Protein AF-A0A924RNE9-F1 (afdb_monomer_lite)

Radius of gyration: 14.98 Å; chains: 1; bounding box: 32×21×42 Å

pLDDT: mean 86.2, std 9.98, range [55.38, 95.5]

Structure (mmCIF, N/CA/C/O backbone):
data_AF-A0A924RNE9-F1
#
_entry.id   AF-A0A924RNE9-F1
#
loop_
_atom_site.group_PDB
_atom_site.id
_atom_site.type_symbol
_atom_site.label_atom_id
_atom_site.label_alt_id
_atom_site.label_comp_id
_atom_site.label_asym_id
_atom_site.label_entity_id
_atom_site.label_seq_id
_atom_site.pdbx_PDB_ins_code
_atom_site.Cartn_x
_atom_site.Cartn_y
_atom_site.Cartn_z
_atom_site.occupancy
_atom_site.B_iso_or_equiv
_atom_site.auth_seq_id
_atom_site.auth_comp_id
_atom_site.auth_asym_id
_atom_site.auth_atom_id
_atom_site.pdbx_PDB_model_num
ATOM 1 N N . MET A 1 1 ? 17.267 -7.448 -3.311 1.00 62.56 1 MET A N 1
ATOM 2 C CA . MET A 1 1 ? 16.293 -7.009 -2.287 1.00 62.56 1 MET A CA 1
ATOM 3 C C . MET A 1 1 ? 15.143 -7.998 -2.290 1.00 62.56 1 MET A C 1
ATOM 5 O O . MET A 1 1 ? 14.721 -8.375 -3.375 1.00 62.56 1 MET A O 1
ATOM 9 N N . SER A 1 2 ? 14.688 -8.460 -1.127 1.00 83.50 2 SER A N 1
ATOM 10 C CA . SER A 1 2 ? 13.485 -9.295 -1.015 1.00 83.50 2 SER A CA 1
ATOM 11 C C . SER A 1 2 ? 12.220 -8.462 -1.241 1.00 83.50 2 SER A C 1
ATOM 13 O O . SER A 1 2 ? 12.240 -7.246 -1.041 1.00 83.50 2 SER A O 1
ATOM 15 N N . ALA A 1 3 ? 11.129 -9.108 -1.657 1.00 90.38 3 ALA A N 1
ATOM 16 C CA . ALA A 1 3 ? 9.826 -8.457 -1.755 1.00 90.38 3 ALA A CA 1
ATOM 17 C C . ALA A 1 3 ? 9.347 -7.976 -0.366 1.00 90.38 3 ALA A C 1
ATOM 19 O O . ALA A 1 3 ? 9.612 -8.657 0.633 1.00 90.38 3 ALA A O 1
ATOM 20 N N . PRO A 1 4 ? 8.666 -6.820 -0.272 1.00 92.56 4 PRO A N 1
ATOM 21 C CA . PRO A 1 4 ? 7.998 -6.403 0.954 1.00 92.56 4 PRO A CA 1
ATOM 22 C C . PRO A 1 4 ? 6.754 -7.272 1.227 1.00 92.56 4 PRO A C 1
ATOM 24 O O . PRO A 1 4 ? 6.283 -7.979 0.333 1.00 92.56 4 PRO A O 1
ATOM 27 N N . PRO A 1 5 ? 6.182 -7.205 2.442 1.00 93.69 5 PRO A N 1
ATOM 28 C CA . PRO A 1 5 ? 4.853 -7.750 2.710 1.00 93.69 5 PRO A CA 1
ATOM 29 C C . PRO A 1 5 ? 3.799 -7.163 1.761 1.00 93.69 5 PRO A C 1
ATOM 31 O O . PRO A 1 5 ? 3.902 -6.002 1.367 1.00 93.69 5 PRO A O 1
ATOM 34 N N . LEU A 1 6 ? 2.758 -7.941 1.444 1.00 92.88 6 LEU A N 1
ATOM 35 C CA . LEU A 1 6 ? 1.660 -7.491 0.573 1.00 92.88 6 LEU A CA 1
ATOM 36 C C . LEU A 1 6 ? 0.867 -6.324 1.175 1.00 92.88 6 LEU A C 1
ATOM 38 O O . LEU A 1 6 ? 0.361 -5.474 0.448 1.00 92.88 6 LEU A O 1
ATOM 42 N N . PHE A 1 7 ? 0.755 -6.289 2.501 1.00 93.12 7 PHE A N 1
ATOM 43 C CA . PHE A 1 7 ? 0.106 -5.220 3.246 1.00 93.12 7 PHE A CA 1
ATOM 44 C C . PHE A 1 7 ? 0.704 -5.107 4.648 1.00 93.12 7 PHE A C 1
ATOM 46 O O . PHE A 1 7 ? 1.337 -6.035 5.159 1.00 93.12 7 PHE A O 1
ATOM 53 N N . TRP A 1 8 ? 0.453 -3.966 5.283 1.00 91.06 8 TRP A N 1
ATOM 54 C CA . TRP A 1 8 ? 0.738 -3.737 6.693 1.00 91.06 8 TRP A CA 1
ATOM 55 C C . TRP A 1 8 ? -0.572 -3.538 7.441 1.00 91.06 8 TRP A C 1
ATOM 57 O O . TRP A 1 8 ? -1.445 -2.803 6.982 1.00 91.06 8 TRP A O 1
ATOM 67 N N . VAL A 1 9 ? -0.690 -4.175 8.603 1.00 90.56 9 VAL A N 1
ATOM 68 C CA . VAL A 1 9 ? -1.798 -3.944 9.532 1.00 90.56 9 VAL A CA 1
ATOM 69 C C . VAL A 1 9 ? -1.303 -3.022 10.633 1.00 90.56 9 VAL A C 1
ATOM 71 O O . VAL A 1 9 ? -0.236 -3.239 11.210 1.00 90.56 9 VAL A O 1
ATOM 74 N N . HIS A 1 10 ? -2.078 -1.983 10.912 1.00 85.88 10 HIS A N 1
ATOM 75 C CA . HIS A 1 10 ? -1.820 -1.059 12.003 1.00 85.88 10 HIS A CA 1
ATOM 76 C C . HIS A 1 10 ? -3.016 -1.079 12.943 1.00 85.88 10 HIS A C 1
ATOM 78 O O . HIS A 1 10 ? -4.116 -0.711 12.543 1.00 85.88 10 HIS A O 1
ATOM 84 N N . SER A 1 11 ? -2.793 -1.521 14.176 1.00 85.62 11 SER A N 1
ATOM 85 C CA . SER A 1 11 ? -3.804 -1.466 15.229 1.00 85.62 11 SER A CA 1
ATOM 86 C C . SER A 1 11 ? -3.943 -0.042 15.763 1.00 85.62 11 SER A C 1
ATOM 88 O O . SER A 1 11 ? -2.957 0.702 15.817 1.00 85.62 11 SER A O 1
ATOM 90 N N . ALA A 1 12 ? -5.158 0.322 16.171 1.00 82.25 12 ALA A N 1
ATOM 91 C CA . ALA A 1 12 ? -5.419 1.576 16.866 1.00 82.25 12 ALA A CA 1
ATOM 92 C C . ALA A 1 12 ? -4.608 1.659 18.172 1.00 82.25 12 ALA A C 1
ATOM 94 O O . ALA A 1 12 ? -4.340 0.640 18.815 1.00 82.25 12 ALA A O 1
ATOM 95 N N . ARG A 1 13 ? -4.196 2.876 18.547 1.00 81.06 13 ARG A N 1
ATOM 96 C CA . ARG A 1 13 ? -3.535 3.152 19.836 1.00 81.06 13 ARG A CA 1
ATOM 97 C C . ARG A 1 13 ? -4.500 3.767 20.848 1.00 81.06 13 ARG A C 1
ATOM 99 O O . ARG A 1 13 ? -4.319 3.573 22.047 1.00 81.06 13 ARG A O 1
ATOM 106 N N . ALA A 1 14 ? -5.508 4.482 20.357 1.00 76.75 14 ALA A N 1
ATOM 107 C CA . ALA A 1 14 ? -6.630 5.016 21.119 1.00 76.75 14 ALA A CA 1
ATOM 108 C C . ALA A 1 14 ? -7.756 3.968 21.297 1.00 76.75 14 ALA A C 1
ATOM 110 O O . ALA A 1 14 ? -7.708 2.908 20.663 1.00 76.75 14 ALA A O 1
ATOM 111 N N . PRO A 1 15 ? -8.768 4.233 22.152 1.00 79.12 15 PRO A N 1
ATOM 112 C CA . PRO A 1 15 ? -9.918 3.349 22.323 1.00 79.12 15 PRO A CA 1
ATOM 113 C C . PRO A 1 15 ? -10.571 2.986 20.988 1.00 79.12 15 PRO A C 1
ATOM 115 O O . PRO A 1 15 ? -10.776 3.840 20.126 1.00 79.12 15 PRO A O 1
ATOM 118 N N . GLU A 1 16 ? -10.890 1.705 20.834 1.00 73.25 16 GLU A N 1
ATOM 119 C CA . GLU A 1 16 ? -11.354 1.131 19.576 1.00 73.25 16 GLU A CA 1
ATOM 120 C C . GLU A 1 16 ? -12.731 1.700 19.193 1.00 73.25 16 GLU A C 1
ATOM 122 O O . GLU A 1 16 ? -13.763 1.353 19.767 1.00 73.25 16 GLU A O 1
ATOM 127 N N . ILE A 1 17 ? -12.739 2.612 18.219 1.00 76.94 17 ILE A N 1
ATOM 128 C CA . ILE A 1 17 ? -13.942 2.994 17.476 1.00 76.94 17 ILE A CA 1
ATOM 129 C C . ILE A 1 17 ? -14.140 1.991 16.328 1.00 76.94 17 ILE A C 1
ATOM 131 O O . ILE A 1 17 ? -13.146 1.493 15.796 1.00 76.94 17 ILE A O 1
ATOM 135 N N . PRO A 1 18 ? -15.380 1.681 15.897 1.00 86.56 18 PRO A N 1
ATOM 136 C CA . PRO A 1 18 ? -15.650 0.673 14.867 1.00 86.56 18 PRO A CA 1
ATOM 137 C C . PRO A 1 18 ? -15.342 1.203 13.454 1.00 86.56 18 PRO A C 1
ATOM 139 O O . PRO A 1 18 ? -16.195 1.210 12.568 1.00 86.56 18 PRO A O 1
ATOM 142 N N . VAL A 1 19 ? -14.123 1.698 13.249 1.00 84.88 19 VAL A N 1
ATOM 143 C CA . VAL A 1 19 ? -13.640 2.255 11.989 1.00 84.88 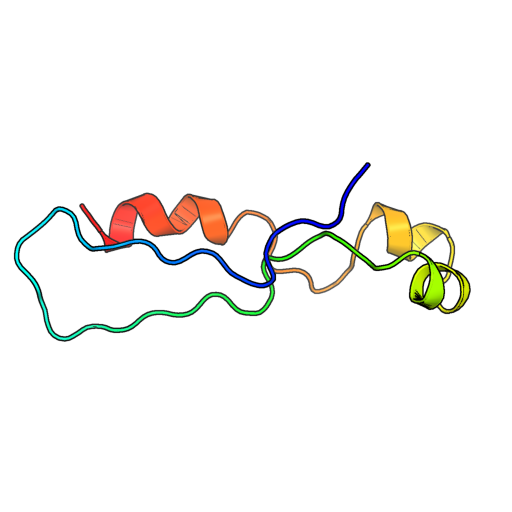19 VAL A CA 1
ATOM 144 C C . VAL A 1 19 ? -12.576 1.331 11.422 1.00 84.88 19 VAL A C 1
ATOM 146 O O . VAL A 1 19 ? -11.535 1.099 12.030 1.00 84.88 19 VAL A O 1
ATOM 149 N N . LEU A 1 20 ? -12.826 0.851 10.207 1.00 87.44 20 LEU A N 1
ATOM 150 C CA . LEU A 1 20 ? -11.837 0.170 9.386 1.00 87.44 20 LEU A CA 1
ATOM 151 C C . LEU A 1 20 ? -11.481 1.073 8.207 1.00 87.44 20 LEU A C 1
ATOM 153 O O . LEU A 1 20 ? -12.335 1.391 7.381 1.00 87.44 20 LEU A O 1
ATOM 157 N N . ALA A 1 21 ? -10.213 1.468 8.121 1.00 87.06 21 ALA A N 1
ATOM 158 C CA . ALA A 1 21 ? -9.687 2.260 7.017 1.00 87.06 21 ALA A CA 1
ATOM 159 C C . ALA A 1 21 ? -8.694 1.437 6.189 1.00 87.06 21 ALA A C 1
ATOM 161 O O . ALA A 1 21 ? -7.919 0.647 6.726 1.00 87.06 21 ALA A O 1
ATOM 162 N N . THR A 1 22 ? -8.693 1.647 4.872 1.00 90.94 22 THR A N 1
ATOM 163 C CA . THR A 1 22 ? -7.753 0.999 3.947 1.00 90.94 22 THR A CA 1
ATOM 164 C C . THR A 1 22 ? -7.112 2.040 3.033 1.00 90.94 22 THR A C 1
ATOM 166 O O . THR A 1 22 ? -7.745 3.032 2.679 1.00 90.94 22 THR A O 1
ATOM 169 N N . ILE A 1 23 ? -5.841 1.833 2.669 1.00 91.38 23 ILE A N 1
ATOM 170 C CA . ILE A 1 23 ? -5.087 2.709 1.754 1.00 91.38 23 ILE A CA 1
ATOM 171 C C . ILE A 1 23 ? -4.464 1.842 0.643 1.00 91.38 23 ILE A C 1
ATOM 173 O O . ILE A 1 23 ? -3.259 1.563 0.670 1.00 91.38 23 ILE A O 1
ATOM 177 N N . PRO A 1 24 ? -5.279 1.359 -0.312 1.00 91.31 24 PRO A N 1
ATOM 178 C CA . PRO A 1 24 ? -4.874 0.300 -1.236 1.00 91.31 24 PRO A CA 1
ATOM 179 C C . PRO A 1 24 ? -3.835 0.741 -2.279 1.00 91.31 24 PRO A C 1
ATOM 181 O O . PRO A 1 24 ? -3.065 -0.092 -2.746 1.00 91.31 24 PRO A O 1
ATOM 184 N N . HIS A 1 25 ? -3.759 2.030 -2.630 1.00 92.19 25 HIS A N 1
ATOM 185 C CA . HIS A 1 25 ? -2.891 2.518 -3.714 1.00 92.19 25 HIS A CA 1
ATOM 186 C C . HIS A 1 25 ? -1.596 3.192 -3.232 1.00 92.19 25 HIS A C 1
ATOM 188 O O . HIS A 1 25 ? -0.967 3.935 -3.983 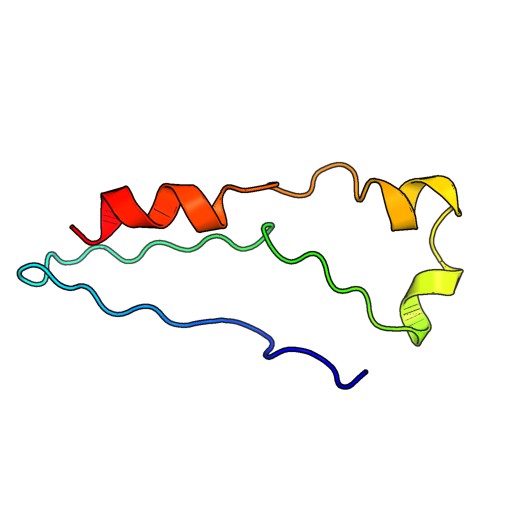1.00 92.19 25 HIS A O 1
ATOM 194 N N . SER A 1 26 ? -1.177 2.944 -1.986 1.00 91.75 26 SER A N 1
ATOM 195 C CA . SER A 1 26 ? 0.040 3.551 -1.411 1.00 91.75 26 SER A CA 1
ATOM 196 C C . SER A 1 26 ? 1.322 2.726 -1.594 1.00 91.75 26 SER A C 1
ATOM 198 O O . SER A 1 26 ? 2.409 3.186 -1.238 1.00 91.75 26 SER A O 1
ATOM 200 N N . GLY A 1 27 ? 1.217 1.508 -2.133 1.00 91.50 27 GLY A N 1
ATOM 201 C CA . GLY A 1 27 ? 2.363 0.640 -2.401 1.00 91.50 27 GLY A CA 1
ATOM 202 C C . GLY A 1 27 ? 3.198 1.129 -3.587 1.00 91.50 27 GLY A C 1
ATOM 203 O O . GLY A 1 27 ? 2.657 1.532 -4.612 1.00 91.50 27 GLY A O 1
ATOM 204 N N . THR A 1 28 ? 4.526 1.070 -3.458 1.00 92.31 28 THR A N 1
ATOM 205 C CA . THR A 1 28 ? 5.475 1.551 -4.485 1.00 92.31 28 THR A CA 1
ATOM 206 C C . THR A 1 28 ? 6.387 0.459 -5.041 1.00 92.31 28 THR A C 1
ATOM 208 O O . THR A 1 28 ? 7.213 0.719 -5.913 1.00 92.31 28 THR A O 1
ATOM 211 N N . TRP A 1 29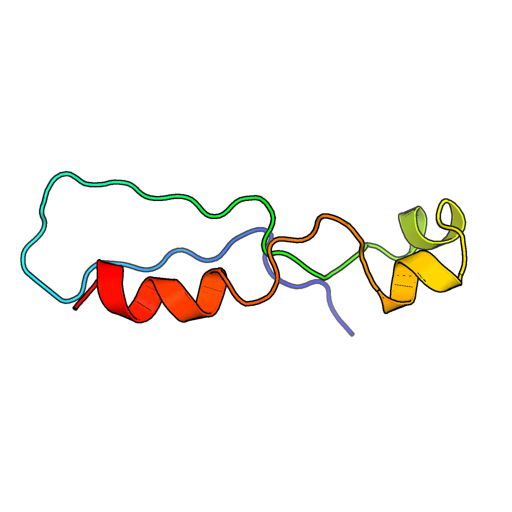 ? 6.273 -0.769 -4.536 1.00 93.62 29 TRP A N 1
ATOM 212 C CA . TRP A 1 29 ? 7.092 -1.884 -4.992 1.00 93.62 29 TRP A CA 1
ATOM 213 C C . TRP A 1 29 ? 6.426 -2.599 -6.168 1.00 93.62 29 TRP A C 1
ATOM 215 O O . TRP A 1 29 ? 5.284 -3.039 -6.059 1.00 93.62 29 TRP A O 1
ATOM 225 N N . ILE A 1 30 ? 7.158 -2.726 -7.278 1.00 93.12 30 ILE A N 1
ATOM 226 C CA . ILE A 1 30 ? 6.720 -3.427 -8.489 1.00 93.12 30 ILE A CA 1
ATOM 227 C C . ILE A 1 30 ? 7.577 -4.695 -8.660 1.00 93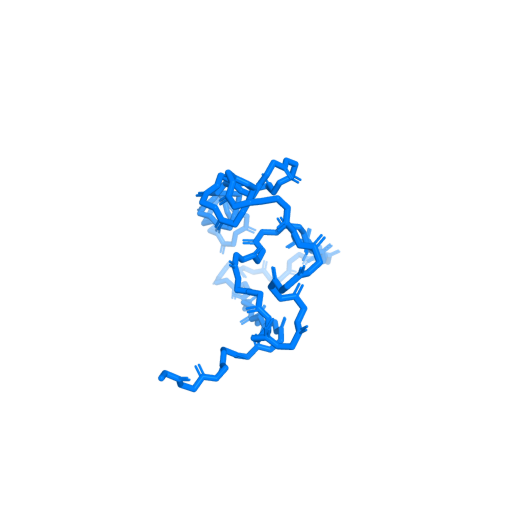.12 30 ILE A C 1
ATOM 229 O O . ILE A 1 30 ? 8.806 -4.561 -8.773 1.00 93.12 30 ILE A O 1
ATOM 233 N N . PRO A 1 31 ? 6.974 -5.902 -8.704 1.00 93.25 31 PRO A N 1
ATOM 234 C CA . PRO A 1 31 ? 7.703 -7.142 -8.967 1.00 93.25 31 PRO A CA 1
ATOM 235 C C . PRO A 1 31 ? 8.486 -7.072 -10.281 1.00 93.25 31 PRO A C 1
ATOM 237 O O . PRO A 1 31 ? 8.029 -6.461 -11.251 1.00 93.25 3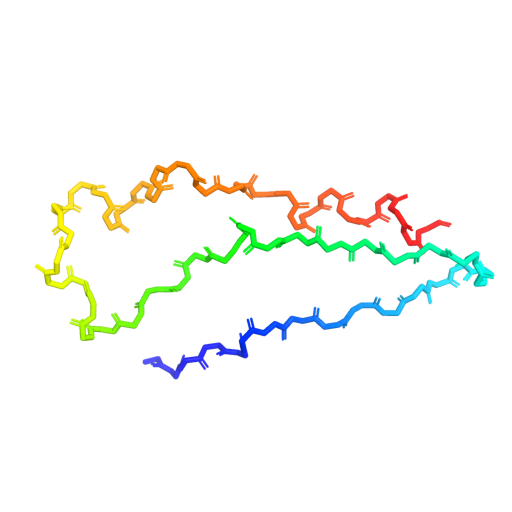1 PRO A O 1
ATOM 240 N N . LEU A 1 32 ? 9.676 -7.676 -10.310 1.00 93.25 32 LEU A N 1
ATOM 241 C CA . LEU A 1 32 ? 10.627 -7.542 -11.419 1.00 93.25 32 LEU A CA 1
ATOM 242 C C . LEU A 1 32 ? 10.029 -8.011 -12.750 1.00 93.25 32 LEU A C 1
ATOM 244 O O . LEU A 1 32 ? 10.214 -7.358 -13.776 1.00 93.25 32 LEU A O 1
ATOM 248 N N . GLU A 1 33 ? 9.270 -9.102 -12.709 1.00 94.62 33 GLU A N 1
ATOM 249 C CA . GLU A 1 33 ? 8.552 -9.677 -13.840 1.00 94.62 33 GLU A CA 1
ATOM 250 C C . GLU A 1 33 ? 7.603 -8.672 -14.506 1.00 94.62 33 GLU A C 1
ATOM 252 O O . GLU A 1 33 ? 7.468 -8.681 -15.727 1.00 94.62 33 GLU A O 1
AT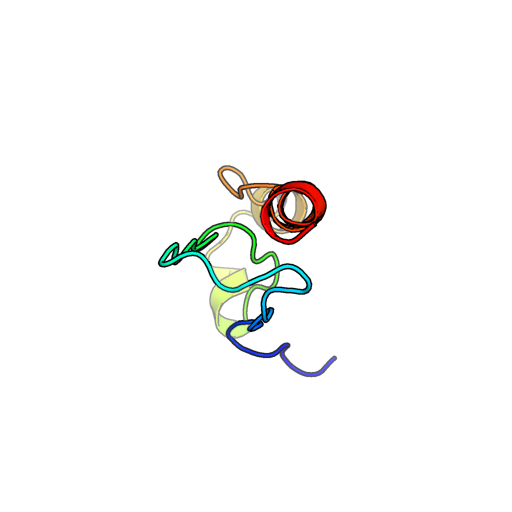OM 257 N N . PHE A 1 34 ? 7.030 -7.736 -13.740 1.00 93.88 34 PHE A N 1
ATOM 258 C CA . PHE A 1 34 ? 6.109 -6.741 -14.277 1.00 93.88 34 PHE A CA 1
ATOM 259 C C . PHE A 1 34 ? 6.789 -5.460 -14.751 1.00 93.88 34 PHE A C 1
ATOM 261 O O . PHE A 1 34 ? 6.190 -4.715 -15.526 1.00 93.88 34 PHE A O 1
ATOM 268 N N . GLN A 1 35 ? 8.032 -5.187 -14.342 1.00 94.81 35 GLN A N 1
ATOM 269 C CA . GLN A 1 35 ? 8.703 -3.925 -14.677 1.00 94.81 35 GLN A CA 1
ATOM 270 C C . GLN A 1 35 ? 8.895 -3.743 -16.188 1.00 94.81 35 GLN A C 1
ATOM 272 O O . GLN A 1 35 ? 8.856 -2.619 -16.684 1.00 94.81 35 GLN A O 1
ATOM 277 N N . THR A 1 36 ? 9.035 -4.841 -16.933 1.00 95.50 36 THR A N 1
ATOM 278 C CA . THR A 1 36 ? 9.196 -4.823 -18.397 1.00 95.50 36 THR A CA 1
ATOM 279 C C . THR A 1 36 ? 7.958 -4.319 -19.147 1.00 95.50 36 THR A C 1
ATOM 281 O O . THR A 1 36 ? 8.076 -3.885 -20.291 1.00 95.50 36 THR A O 1
ATOM 284 N N . HIS A 1 37 ? 6.784 -4.304 -18.506 1.00 95.12 37 HIS A N 1
ATOM 285 C CA . HIS A 1 37 ? 5.543 -3.786 -19.090 1.00 95.12 37 HIS A CA 1
ATOM 286 C C . HIS A 1 37 ? 5.385 -2.265 -18.943 1.00 95.12 37 HIS A C 1
ATOM 288 O O . HIS A 1 37 ? 4.438 -1.687 -19.477 1.00 95.12 37 HIS A O 1
ATOM 294 N N . PHE A 1 38 ? 6.293 -1.597 -18.228 1.00 94.38 38 PHE A N 1
ATOM 295 C CA . PHE A 1 38 ? 6.225 -0.161 -17.987 1.00 94.38 38 PHE A CA 1
ATOM 296 C C . PHE A 1 38 ? 7.139 0.603 -18.942 1.00 94.38 38 PHE A C 1
ATOM 298 O O . PHE A 1 38 ? 8.279 0.219 -19.200 1.00 94.38 38 PHE A O 1
ATOM 305 N N . ALA A 1 39 ? 6.687 1.780 -19.382 1.00 95.06 39 ALA A N 1
ATOM 306 C CA . ALA A 1 39 ? 7.612 2.759 -19.936 1.00 95.06 39 ALA A CA 1
ATOM 307 C C . ALA A 1 39 ? 8.635 3.155 -18.848 1.00 95.06 39 ALA A C 1
ATOM 309 O O . ALA A 1 39 ? 8.217 3.428 -17.717 1.00 95.06 39 ALA A O 1
ATOM 310 N N . PRO A 1 40 ? 9.942 3.290 -19.157 1.00 92.62 40 PRO A N 1
ATOM 311 C CA . PRO A 1 40 ? 10.977 3.530 -18.144 1.00 92.62 40 PRO A CA 1
ATOM 312 C C . PRO A 1 40 ? 10.712 4.727 -17.222 1.00 92.62 40 PRO A C 1
ATOM 314 O O . PRO A 1 40 ? 11.070 4.708 -16.046 1.00 92.62 40 PRO A O 1
ATOM 317 N N . LYS A 1 41 ? 10.048 5.772 -17.735 1.00 94.62 41 LYS A N 1
ATOM 318 C CA . LYS A 1 41 ? 9.656 6.945 -16.941 1.00 94.62 41 LYS A CA 1
ATOM 319 C C . LYS A 1 41 ? 8.661 6.605 -15.825 1.00 94.62 41 LYS A C 1
ATOM 321 O O . LYS A 1 41 ? 8.762 7.165 -14.741 1.00 94.62 41 LYS A O 1
ATOM 326 N N . PHE A 1 42 ? 7.747 5.663 -16.052 1.00 94.88 42 PHE A N 1
ATOM 327 C CA . PHE A 1 42 ? 6.693 5.325 -15.097 1.00 94.88 42 PHE A CA 1
ATOM 328 C C . PHE A 1 42 ? 7.178 4.445 -13.951 1.00 94.88 42 PHE A C 1
ATOM 330 O O . PHE A 1 42 ? 6.647 4.577 -12.858 1.00 94.88 42 PHE A O 1
ATOM 337 N N . LEU A 1 43 ? 8.237 3.651 -14.141 1.00 93.19 43 LEU A N 1
ATOM 338 C CA . LEU A 1 43 ? 8.888 2.940 -13.031 1.00 93.19 43 LEU A CA 1
ATOM 339 C C . LEU A 1 43 ? 9.497 3.891 -11.995 1.00 93.19 43 LEU A C 1
ATOM 341 O O . LEU A 1 43 ? 9.624 3.532 -10.830 1.00 93.19 43 LEU A O 1
ATOM 345 N N . LYS A 1 44 ? 9.878 5.104 -12.415 1.00 90.06 44 LYS A N 1
ATOM 346 C CA . LYS A 1 44 ? 10.463 6.115 -11.525 1.00 90.06 44 LYS A CA 1
ATOM 347 C C . LYS A 1 44 ? 9.411 6.977 -10.840 1.00 90.06 44 LYS A C 1
ATOM 349 O O . LYS A 1 44 ? 9.621 7.395 -9.709 1.00 90.06 44 LYS A O 1
ATOM 354 N N . THR A 1 45 ? 8.317 7.283 -11.535 1.00 92.81 45 THR A N 1
ATOM 355 C CA . THR A 1 45 ? 7.318 8.246 -11.052 1.00 92.81 45 THR A CA 1
ATOM 356 C C . THR A 1 45 ? 6.085 7.597 -10.440 1.00 92.81 45 THR A C 1
ATOM 358 O O . THR A 1 45 ? 5.403 8.270 -9.679 1.00 92.81 45 THR A O 1
ATOM 361 N N . LEU A 1 46 ? 5.774 6.347 -10.817 1.00 93.50 46 LEU A N 1
ATOM 362 C CA . LEU A 1 46 ? 4.554 5.603 -10.471 1.00 93.50 46 LEU A CA 1
ATOM 363 C C . LEU A 1 46 ? 3.319 6.527 -10.468 1.00 93.50 46 LEU A C 1
ATOM 365 O O . LEU A 1 46 ? 2.824 6.927 -9.410 1.00 93.50 46 LEU A O 1
ATOM 369 N N . PRO A 1 47 ? 2.878 6.986 -11.656 1.00 91.38 47 PRO A N 1
ATOM 370 C CA . PRO A 1 47 ? 1.751 7.906 -11.736 1.00 91.38 47 PRO A CA 1
ATOM 371 C C . PRO A 1 47 ? 0.494 7.240 -11.164 1.00 91.38 47 PRO A C 1
ATOM 373 O O . PRO A 1 47 ? 0.307 6.036 -11.319 1.00 91.38 47 PRO A O 1
ATOM 376 N N . ASN A 1 48 ? -0.376 8.037 -10.542 1.00 89.81 48 ASN A N 1
ATOM 377 C CA . ASN A 1 48 ? -1.605 7.585 -9.871 1.00 89.81 48 ASN A CA 1
ATOM 378 C C . ASN A 1 48 ? -1.392 6.739 -8.600 1.00 89.81 48 ASN A C 1
ATOM 380 O O . ASN A 1 48 ? -2.361 6.218 -8.056 1.00 89.81 48 ASN A O 1
ATOM 384 N N . THR A 1 49 ? -0.158 6.609 -8.106 1.00 93.25 49 THR A N 1
ATOM 385 C CA . THR A 1 49 ? 0.093 6.121 -6.745 1.00 93.25 49 THR A CA 1
ATOM 386 C C . THR A 1 49 ? -0.324 7.189 -5.735 1.00 93.25 49 THR A C 1
ATOM 388 O O . THR A 1 49 ? 0.014 8.366 -5.890 1.00 93.25 49 THR A O 1
ATOM 391 N N . ASP A 1 50 ? -0.990 6.769 -4.660 1.00 92.31 50 ASP A N 1
ATOM 392 C CA . ASP A 1 50 ? -1.362 7.625 -3.530 1.00 92.31 50 ASP A CA 1
ATOM 393 C C . ASP A 1 50 ? -0.131 7.880 -2.651 1.00 92.31 50 ASP A C 1
ATOM 395 O O . ASP A 1 50 ? 0.028 7.360 -1.537 1.00 92.31 50 ASP A O 1
ATOM 399 N N . TRP A 1 51 ? 0.800 8.658 -3.199 1.00 88.25 51 TRP A N 1
ATOM 400 C CA . TRP A 1 51 ? 2.074 8.958 -2.569 1.00 88.25 51 TRP A CA 1
ATOM 401 C C . TRP A 1 51 ? 1.867 9.589 -1.195 1.00 88.25 51 TRP A C 1
ATOM 403 O O . TRP A 1 51 ? 1.110 10.540 -1.022 1.00 88.25 51 TRP A O 1
ATOM 413 N N . HIS A 1 52 ? 2.592 9.062 -0.209 1.00 85.56 52 HIS A N 1
ATOM 414 C CA . HIS A 1 52 ? 2.625 9.568 1.166 1.00 85.56 52 HIS A CA 1
ATOM 415 C C . HIS A 1 52 ? 1.308 9.471 1.947 1.00 85.56 52 HIS A C 1
ATOM 417 O O . HIS A 1 52 ? 1.305 9.819 3.128 1.00 85.56 52 HIS A O 1
ATOM 423 N N . LEU A 1 53 ? 0.226 8.939 1.367 1.00 84.38 53 LEU A N 1
ATOM 424 C CA . LEU A 1 53 ? -1.046 8.780 2.077 1.00 84.38 53 LEU A CA 1
ATOM 425 C C . LEU A 1 53 ? -0.909 7.828 3.270 1.00 84.38 53 LEU A C 1
ATOM 427 O O . LEU A 1 53 ? -1.517 8.029 4.318 1.00 84.38 53 LEU A O 1
ATOM 431 N N . ASN A 1 54 ? 0.000 6.856 3.166 1.00 78.62 54 ASN A N 1
ATOM 432 C CA . ASN A 1 54 ? 0.382 6.024 4.295 1.00 78.62 54 ASN A CA 1
ATOM 433 C C . ASN A 1 54 ? 0.898 6.858 5.483 1.00 78.62 54 ASN A C 1
ATOM 435 O O . ASN A 1 54 ? 0.679 6.455 6.615 1.00 78.62 54 ASN A O 1
ATOM 439 N N . LYS A 1 55 ? 1.552 8.008 5.282 1.00 79.88 55 LYS A N 1
ATOM 440 C CA . LYS A 1 55 ? 2.018 8.872 6.382 1.00 79.88 55 LYS A CA 1
ATOM 441 C C . LYS A 1 55 ? 0.872 9.618 7.065 1.00 79.88 55 LYS A C 1
ATOM 443 O O . LYS A 1 55 ? 0.931 9.790 8.273 1.00 79.88 55 LYS A O 1
ATOM 448 N N . LEU A 1 56 ? -0.177 9.991 6.326 1.00 74.69 56 LEU A N 1
ATOM 449 C CA . LEU A 1 56 ? -1.360 10.666 6.884 1.00 74.69 56 LEU A CA 1
ATOM 450 C C . LEU A 1 56 ? -2.141 9.787 7.871 1.00 74.69 56 LEU A C 1
ATOM 452 O O . LEU A 1 56 ? -2.878 10.309 8.701 1.00 74.69 56 LEU A O 1
ATOM 456 N N . ARG A 1 57 ? -1.938 8.463 7.841 1.00 69.75 57 ARG A N 1
ATOM 457 C CA . ARG A 1 57 ? -2.574 7.525 8.777 1.00 69.75 57 ARG A CA 1
ATOM 458 C C . ARG A 1 57 ? -2.267 7.803 10.250 1.00 69.75 57 ARG A C 1
ATOM 460 O O . ARG A 1 57 ? -3.022 7.332 11.090 1.00 69.75 57 ARG A O 1
ATOM 467 N N . THR A 1 58 ? -1.171 8.502 10.575 1.00 65.25 58 THR A N 1
ATOM 468 C CA . THR A 1 58 ? -0.825 8.807 11.976 1.00 65.25 58 THR A CA 1
ATOM 469 C C . THR A 1 58 ? -1.971 9.525 12.681 1.00 65.25 58 THR A C 1
ATOM 471 O O . THR A 1 58 ? -2.256 9.213 13.822 1.00 65.25 58 THR A O 1
ATOM 474 N N . TYR A 1 59 ? -2.712 10.370 11.961 1.00 65.06 59 TYR A N 1
ATOM 475 C CA . TYR A 1 59 ? -3.857 11.101 12.505 1.00 65.06 59 TYR A CA 1
ATOM 476 C C . TYR A 1 59 ? -5.114 10.253 12.733 1.00 65.06 59 TYR A C 1
ATOM 478 O O . TYR A 1 59 ? -6.013 10.699 13.429 1.00 65.06 59 TYR A O 1
ATOM 486 N N . ALA A 1 60 ? -5.222 9.075 12.114 1.00 64.19 60 ALA A N 1
ATOM 487 C CA . ALA A 1 60 ? -6.418 8.236 12.209 1.00 64.19 60 ALA A CA 1
ATOM 488 C C . ALA A 1 60 ? -6.362 7.222 13.368 1.00 64.19 60 ALA A C 1
ATOM 490 O O . ALA A 1 60 ? -7.360 6.555 13.626 1.00 64.19 60 ALA A O 1
ATOM 491 N N . GLY A 1 61 ? -5.201 7.055 14.014 1.00 59.84 61 GLY A N 1
ATOM 492 C CA . GLY A 1 61 ? -4.997 6.101 15.113 1.00 59.84 61 GLY A CA 1
ATOM 493 C C . GLY A 1 61 ? -4.525 6.717 16.434 1.00 59.84 61 GLY A C 1
ATOM 494 O O . GLY A 1 61 ? -4.360 5.955 17.394 1.00 59.84 61 GLY A O 1
ATOM 495 N N . ASP A 1 62 ? -4.292 8.034 16.445 1.00 55.38 62 ASP A N 1
ATOM 496 C CA . ASP A 1 62 ? -4.099 8.880 17.633 1.00 55.38 62 ASP A CA 1
ATOM 497 C C . ASP A 1 62 ? -5.467 9.353 18.157 1.00 55.38 62 ASP A C 1
ATOM 499 O O . ASP A 1 62 ? -5.630 9.411 19.397 1.00 55.38 62 ASP A O 1
#

Secondary structure (DSSP, 8-state):
-PPPPS------SSS--S-----TT------HHHHTTS-HHHHHH-TT--TTHHHHTHHHH-

Foldseek 3Di:
DDDDDQDDDDDAPDPDDPDDDDQNQQDLDDDPVCPVVDDPVCNVVVPPRPHCVVVVCVVVRD

Sequence (62 aa):
MSAPPLFWVHSARAPEIPVLATIPHSGTWIPLEFQTHFAPKFLKTLPNTDWHLNKLRTYAGD